Protein AF-A0A953NQ17-F1 (afdb_monomer_lite)

Structure (mmCIF, N/CA/C/O backbone):
data_AF-A0A953NQ17-F1
#
_entry.id   AF-A0A953NQ17-F1
#
loop_
_atom_site.group_PDB
_atom_site.id
_atom_site.type_symbol
_atom_site.label_atom_id
_atom_site.label_alt_id
_atom_site.label_comp_id
_atom_site.label_asym_id
_atom_site.label_entity_id
_atom_site.label_seq_id
_atom_site.pdbx_PDB_ins_code
_atom_site.Cartn_x
_atom_site.Cartn_y
_atom_site.Cartn_z
_atom_site.occupancy
_atom_site.B_iso_or_equiv
_atom_site.auth_seq_id
_atom_site.auth_comp_id
_atom_site.auth_asym_id
_atom_site.auth_atom_id
_atom_site.pdbx_PDB_model_num
ATOM 1 N N . MET A 1 1 ? -29.398 9.452 29.079 1.00 47.53 1 MET A N 1
ATOM 2 C CA . MET A 1 1 ? -28.844 8.150 29.503 1.00 47.53 1 MET A CA 1
ATOM 3 C C . MET A 1 1 ? -29.069 7.157 28.382 1.00 47.53 1 MET A C 1
ATOM 5 O O . MET A 1 1 ? -30.217 6.934 28.039 1.00 47.53 1 MET A O 1
ATOM 9 N N . ASN A 1 2 ? -27.982 6.681 27.772 1.00 37.62 2 ASN A N 1
ATOM 10 C CA . ASN A 1 2 ? -27.811 5.346 27.185 1.00 37.62 2 ASN A CA 1
ATOM 11 C C . ASN A 1 2 ? -26.379 5.284 26.641 1.00 37.62 2 ASN A C 1
ATOM 13 O O . ASN A 1 2 ? -26.134 5.369 25.443 1.00 37.62 2 ASN A O 1
ATOM 17 N N . ALA A 1 3 ? -25.422 5.198 27.567 1.00 45.03 3 ALA A N 1
ATOM 18 C CA . ALA A 1 3 ? -24.115 4.640 27.265 1.00 45.03 3 ALA A CA 1
ATOM 19 C C . ALA A 1 3 ? -24.315 3.121 27.206 1.00 45.03 3 ALA A C 1
ATOM 21 O O . ALA A 1 3 ? -24.234 2.436 28.224 1.00 45.03 3 ALA A O 1
ATOM 22 N N . ALA A 1 4 ? -24.702 2.615 26.035 1.00 51.22 4 ALA A N 1
ATOM 23 C CA . ALA A 1 4 ? -24.623 1.189 25.770 1.00 51.22 4 ALA A CA 1
ATOM 24 C C . ALA A 1 4 ? -23.132 0.837 25.740 1.00 51.22 4 ALA A C 1
ATOM 26 O O . ALA A 1 4 ? -22.380 1.396 24.944 1.00 51.22 4 ALA A O 1
ATOM 27 N N . GLY A 1 5 ? -22.704 0.002 26.686 1.00 45.88 5 GLY A N 1
ATOM 28 C CA . GLY A 1 5 ? -21.311 -0.381 26.853 1.00 45.88 5 GLY A CA 1
ATOM 29 C C . GLY A 1 5 ? -20.743 -0.978 25.571 1.00 45.88 5 GLY A C 1
ATOM 30 O O . GLY A 1 5 ? -21.220 -2.011 25.099 1.00 45.88 5 GLY A O 1
ATOM 31 N N . ASP A 1 6 ? 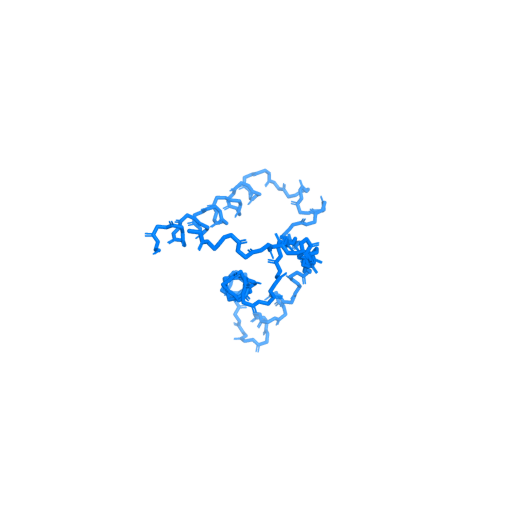-19.707 -0.331 25.040 1.00 57.44 6 ASP A N 1
ATOM 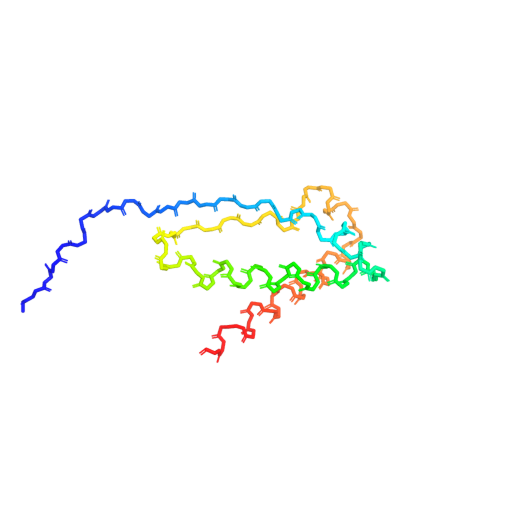32 C CA . ASP A 1 6 ? -18.771 -0.957 24.116 1.00 57.44 6 ASP A CA 1
ATOM 33 C C . ASP A 1 6 ? -18.053 -2.057 24.898 1.00 57.44 6 ASP A C 1
ATOM 35 O O . ASP A 1 6 ? -17.182 -1.809 25.735 1.00 57.44 6 ASP A O 1
ATOM 39 N N . ASN A 1 7 ? -18.531 -3.283 24.727 1.00 51.44 7 ASN A N 1
ATOM 40 C CA . ASN A 1 7 ? -18.090 -4.446 25.474 1.00 51.44 7 ASN A CA 1
ATOM 41 C C . ASN A 1 7 ? -16.748 -4.935 24.908 1.00 51.44 7 ASN A C 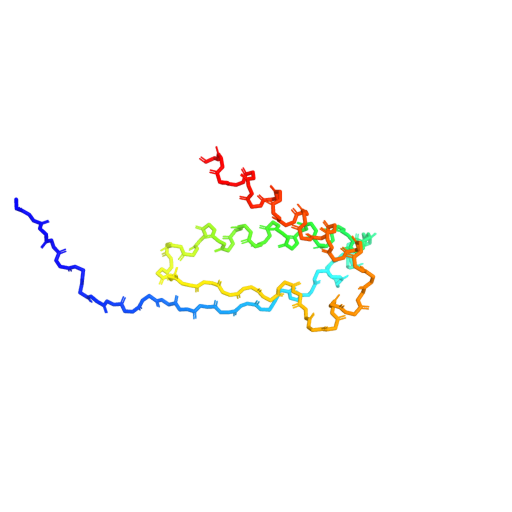1
ATOM 43 O O . ASN A 1 7 ? -16.689 -6.034 24.370 1.00 51.44 7 ASN A O 1
ATOM 47 N N . GLY A 1 8 ? -15.711 -4.085 24.959 1.00 57.22 8 GLY A N 1
ATOM 48 C CA . GLY A 1 8 ? -14.283 -4.372 24.767 1.00 57.22 8 GLY A CA 1
ATOM 49 C C . GLY A 1 8 ? -13.917 -5.453 23.748 1.00 57.22 8 GLY A C 1
ATOM 50 O O . GLY A 1 8 ? -12.981 -6.217 23.990 1.00 57.22 8 GLY A O 1
ATOM 51 N N . LYS A 1 9 ? -14.643 -5.573 22.629 1.00 64.81 9 LYS A N 1
ATOM 52 C CA . LYS A 1 9 ? -14.303 -6.549 21.594 1.00 64.81 9 LYS A CA 1
ATOM 53 C C . LYS A 1 9 ? -13.047 -6.041 20.911 1.00 64.81 9 LYS A C 1
ATOM 55 O O . LYS A 1 9 ? -13.057 -4.985 20.283 1.00 64.81 9 LYS A O 1
ATOM 60 N N . ALA A 1 10 ? -11.957 -6.787 21.065 1.00 71.06 10 ALA A N 1
ATOM 61 C CA . ALA A 1 10 ? -10.716 -6.494 20.371 1.00 71.06 10 ALA A CA 1
ATOM 62 C C . ALA A 1 10 ? -11.001 -6.421 18.864 1.00 71.06 10 ALA A C 1
ATOM 64 O O . ALA A 1 10 ? -11.439 -7.404 18.263 1.00 71.06 10 ALA A O 1
ATOM 65 N N . LYS A 1 11 ? -10.788 -5.241 18.276 1.00 86.12 11 LYS A N 1
ATOM 66 C CA . LYS A 1 11 ? -10.907 -5.050 16.831 1.00 86.12 11 LYS A CA 1
ATOM 67 C C . LYS A 1 11 ? -9.833 -5.868 16.121 1.00 86.12 11 LYS A C 1
ATOM 69 O O . LYS A 1 11 ? -8.735 -6.054 16.650 1.00 86.12 11 LYS A O 1
ATOM 74 N N . LEU A 1 12 ? -10.135 -6.342 14.918 1.00 94.19 12 LEU A N 1
ATOM 75 C CA . LEU A 1 12 ? -9.206 -7.167 14.156 1.00 94.19 12 LEU A CA 1
ATOM 76 C C . LEU A 1 12 ? -7.986 -6.351 13.712 1.00 94.19 12 LEU A C 1
ATOM 78 O O . LEU A 1 12 ? -8.100 -5.188 13.313 1.00 94.19 12 LEU A O 1
ATOM 82 N N . HIS A 1 13 ? -6.819 -6.993 13.744 1.00 93.75 13 HIS A N 1
ATOM 83 C CA . HIS A 1 13 ? -5.596 -6.490 13.125 1.00 93.75 13 HIS A CA 1
ATOM 84 C C . HIS A 1 13 ? -5.263 -7.358 11.916 1.00 93.75 13 HIS A C 1
ATOM 86 O O . HIS A 1 13 ? -5.016 -8.555 12.047 1.00 93.75 13 HIS A O 1
ATOM 92 N N . VAL A 1 14 ? -5.259 -6.749 10.732 1.00 93.44 14 VAL A N 1
ATOM 93 C CA . VAL A 1 14 ? -4.963 -7.421 9.465 1.00 93.44 14 VAL A CA 1
ATOM 94 C C . VAL A 1 14 ? -3.669 -6.872 8.873 1.00 93.44 14 VAL A C 1
ATOM 96 O O . VAL A 1 14 ? -3.476 -5.661 8.789 1.00 93.44 14 VAL A O 1
ATOM 99 N N . ALA A 1 15 ? -2.782 -7.761 8.427 1.00 93.00 15 ALA A N 1
ATOM 100 C CA . ALA A 1 15 ? -1.583 -7.404 7.676 1.00 93.00 15 ALA A CA 1
ATOM 101 C C . ALA A 1 15 ? -1.680 -7.926 6.235 1.00 93.00 15 ALA A C 1
ATOM 103 O O . ALA A 1 15 ? -2.041 -9.081 6.014 1.00 93.00 15 ALA A O 1
ATOM 104 N N . ILE A 1 16 ? -1.349 -7.085 5.253 1.00 88.44 16 ILE A N 1
ATOM 105 C CA . ILE A 1 16 ? -1.465 -7.389 3.823 1.00 88.44 16 ILE A CA 1
ATOM 106 C C . ILE A 1 16 ? -0.119 -7.193 3.135 1.00 88.44 16 ILE A C 1
ATOM 108 O O . ILE A 1 16 ? 0.475 -6.113 3.174 1.00 88.44 16 ILE A O 1
ATOM 112 N N . ILE A 1 17 ? 0.318 -8.228 2.419 1.00 89.12 17 ILE A N 1
ATOM 113 C CA . ILE A 1 17 ? 1.413 -8.145 1.454 1.00 89.12 17 ILE A CA 1
ATOM 114 C C . ILE A 1 17 ? 0.824 -7.835 0.079 1.00 89.12 17 ILE A C 1
ATOM 116 O O . ILE A 1 17 ? 0.142 -8.662 -0.521 1.00 89.12 17 ILE A O 1
ATOM 120 N N . MET A 1 18 ? 1.092 -6.631 -0.425 1.00 86.56 18 MET A N 1
ATOM 121 C CA . MET A 1 18 ? 0.511 -6.113 -1.669 1.00 86.56 18 MET A CA 1
ATOM 122 C C . MET A 1 18 ? 1.318 -6.557 -2.902 1.00 86.56 18 MET A C 1
ATOM 124 O O . MET A 1 18 ? 1.858 -5.732 -3.646 1.00 86.56 18 MET A O 1
ATOM 128 N N . ASP A 1 19 ? 1.458 -7.870 -3.094 1.00 88.56 19 ASP A N 1
ATOM 129 C CA . ASP A 1 19 ? 2.195 -8.442 -4.226 1.00 88.56 19 ASP A CA 1
ATOM 130 C C . ASP A 1 19 ? 1.344 -8.495 -5.511 1.00 88.56 19 ASP A C 1
ATOM 132 O O . ASP A 1 19 ? 0.121 -8.413 -5.498 1.00 88.56 19 ASP A O 1
ATOM 136 N N . GLY A 1 20 ? 2.004 -8.647 -6.659 1.00 91.81 20 GLY A N 1
ATOM 137 C CA . GLY A 1 20 ? 1.353 -8.947 -7.935 1.00 91.81 20 GLY A CA 1
ATOM 138 C C . GLY A 1 20 ? 1.219 -7.764 -8.888 1.00 91.81 20 GLY A C 1
ATOM 139 O O . GLY A 1 20 ? 1.044 -7.997 -10.081 1.00 91.81 20 GLY A O 1
ATOM 140 N N . ASN A 1 21 ? 1.433 -6.525 -8.434 1.00 88.75 21 ASN A N 1
ATOM 141 C CA . ASN A 1 21 ? 1.317 -5.309 -9.261 1.00 88.75 21 ASN A CA 1
ATOM 142 C C . ASN A 1 21 ? 2.089 -5.405 -10.594 1.00 88.75 21 ASN A C 1
ATOM 144 O O . ASN A 1 21 ? 1.573 -5.085 -11.663 1.00 88.75 21 ASN A O 1
ATOM 148 N N . GLY A 1 22 ? 3.327 -5.911 -10.559 1.00 87.12 22 GLY A N 1
ATOM 149 C CA . GLY A 1 22 ? 4.140 -6.085 -11.768 1.00 87.12 22 GLY A CA 1
ATOM 150 C C . GLY A 1 22 ? 3.657 -7.208 -12.696 1.00 87.12 22 GLY A C 1
ATOM 151 O O . GLY A 1 22 ? 3.766 -7.067 -13.914 1.00 87.12 22 GLY A O 1
ATOM 152 N N . ARG A 1 23 ? 3.126 -8.310 -12.140 1.00 96.00 23 ARG A N 1
ATOM 153 C CA . ARG A 1 23 ? 2.556 -9.422 -12.926 1.00 96.00 23 ARG A CA 1
ATOM 154 C C . ARG A 1 23 ? 1.251 -8.993 -13.591 1.00 96.00 23 ARG A C 1
ATOM 156 O O . ARG A 1 23 ? 1.079 -9.257 -14.774 1.00 96.00 23 ARG A O 1
ATOM 163 N N . TRP A 1 24 ? 0.411 -8.258 -12.862 1.00 96.62 24 TRP A N 1
ATOM 164 C CA . TRP A 1 24 ? -0.815 -7.660 -13.382 1.00 96.62 24 TRP A CA 1
ATOM 165 C C . TRP A 1 24 ? -0.526 -6.708 -14.548 1.00 96.62 24 TRP A C 1
ATOM 167 O O . TRP A 1 24 ? -1.124 -6.843 -15.608 1.00 96.62 24 TRP A O 1
ATOM 177 N N . ALA A 1 25 ? 0.452 -5.804 -14.423 1.00 93.38 25 ALA A N 1
ATOM 178 C CA . ALA A 1 25 ? 0.802 -4.911 -15.532 1.00 93.38 25 ALA A CA 1
ATOM 179 C C . ALA A 1 25 ? 1.254 -5.695 -16.777 1.00 93.38 25 ALA A C 1
ATOM 181 O O . ALA A 1 25 ? 0.815 -5.407 -17.888 1.00 93.38 25 ALA A O 1
ATOM 182 N N . ARG A 1 26 ? 2.079 -6.736 -16.583 1.00 95.31 26 ARG A N 1
ATOM 183 C CA . ARG A 1 26 ? 2.572 -7.591 -17.671 1.00 95.31 26 ARG A CA 1
ATOM 184 C C . ARG A 1 26 ? 1.443 -8.336 -18.383 1.00 95.31 26 ARG A C 1
ATOM 186 O O . ARG A 1 26 ? 1.462 -8.387 -19.607 1.00 95.31 26 ARG A O 1
ATOM 193 N N . SER A 1 27 ? 0.473 -8.887 -17.651 1.00 97.69 27 SER A N 1
ATOM 194 C CA . SER A 1 27 ? -0.655 -9.609 -18.260 1.00 97.69 27 SER A CA 1
ATOM 195 C C . SER A 1 27 ? -1.571 -8.705 -19.089 1.00 97.69 27 SER A C 1
ATOM 197 O O . SER A 1 27 ? -2.316 -9.209 -19.918 1.00 97.69 27 SER A O 1
ATOM 199 N N . HIS A 1 28 ? -1.493 -7.386 -18.891 1.00 97.38 28 HIS A N 1
ATOM 200 C CA . HIS A 1 28 ? -2.241 -6.381 -19.649 1.00 97.38 28 HIS A CA 1
ATOM 201 C C . HIS A 1 28 ? -1.383 -5.658 -20.703 1.00 97.38 28 HIS A C 1
ATOM 203 O O . HIS A 1 28 ? -1.850 -4.705 -21.317 1.00 97.38 28 HIS A O 1
ATOM 209 N N . GLY A 1 29 ? -0.122 -6.063 -20.908 1.00 97.44 29 GLY A N 1
ATOM 210 C CA . GLY A 1 29 ? 0.786 -5.394 -21.848 1.00 97.44 29 GLY A CA 1
ATOM 211 C C . GLY A 1 29 ? 1.181 -3.968 -21.436 1.00 97.44 29 GLY A C 1
ATOM 212 O O . GLY A 1 29 ? 1.572 -3.168 -22.282 1.00 97.44 29 GLY A O 1
ATOM 213 N N . LEU A 1 30 ? 1.075 -3.630 -20.146 1.00 95.38 30 LEU A N 1
ATOM 214 C CA . LEU A 1 30 ? 1.297 -2.282 -19.620 1.00 95.38 30 LEU A CA 1
ATOM 215 C C . LEU A 1 30 ? 2.662 -2.134 -18.916 1.00 95.38 30 LEU A C 1
ATOM 217 O O . LEU A 1 30 ? 3.207 -3.105 -18.378 1.00 95.38 30 LEU A O 1
ATOM 221 N N . PRO A 1 31 ? 3.208 -0.902 -18.822 1.00 86.19 31 PRO A N 1
ATOM 222 C CA . PRO A 1 31 ? 4.381 -0.619 -17.997 1.00 86.19 31 PRO A CA 1
ATOM 223 C C . PRO A 1 31 ? 4.136 -0.938 -16.516 1.00 86.19 31 PRO A C 1
ATOM 225 O O . PRO A 1 31 ? 3.040 -0.728 -15.997 1.00 86.19 31 PRO A O 1
ATOM 228 N N . ARG A 1 32 ? 5.182 -1.340 -15.779 1.00 79.00 32 ARG A N 1
ATOM 229 C CA . ARG A 1 32 ? 5.083 -1.685 -14.340 1.00 79.00 32 ARG A CA 1
ATOM 230 C C . ARG A 1 32 ? 4.434 -0.594 -13.481 1.00 79.00 32 ARG A C 1
ATOM 232 O O . ARG A 1 32 ? 3.727 -0.910 -12.530 1.00 79.00 32 ARG A O 1
ATOM 239 N N . VAL A 1 33 ? 4.655 0.678 -13.823 1.00 79.56 33 VAL A N 1
ATOM 240 C CA . VAL A 1 33 ? 4.061 1.834 -13.128 1.00 79.56 33 VAL A CA 1
ATOM 241 C C . VAL A 1 33 ? 2.529 1.792 -13.163 1.00 79.56 33 VAL A C 1
ATOM 243 O O . VAL A 1 33 ? 1.901 2.155 -12.173 1.00 79.56 33 VAL A O 1
ATOM 246 N N . ALA A 1 34 ? 1.919 1.299 -14.246 1.00 81.88 34 ALA A N 1
ATOM 247 C CA . ALA A 1 34 ? 0.467 1.140 -14.331 1.00 81.88 34 ALA A CA 1
ATOM 248 C C . ALA A 1 34 ? -0.054 0.142 -13.286 1.00 81.88 34 ALA A C 1
ATOM 250 O O . ALA A 1 34 ? -1.028 0.427 -12.599 1.00 81.88 34 ALA A O 1
ATOM 251 N N . GLY A 1 35 ? 0.652 -0.973 -13.080 1.00 85.88 35 GLY A N 1
ATOM 252 C CA . GLY A 1 35 ? 0.301 -1.936 -12.035 1.00 85.88 35 GLY A CA 1
ATOM 253 C C . GLY A 1 35 ? 0.422 -1.371 -10.623 1.00 85.88 35 GLY A C 1
ATOM 254 O O . GLY A 1 35 ? -0.396 -1.686 -9.769 1.00 85.88 35 GLY A O 1
ATOM 255 N N . HIS A 1 36 ? 1.392 -0.488 -10.366 1.00 80.25 36 HIS A N 1
ATOM 256 C CA . HIS A 1 36 ? 1.473 0.213 -9.080 1.00 80.25 36 HIS A CA 1
ATOM 257 C C . HIS A 1 36 ? 0.295 1.176 -8.858 1.00 80.25 36 HIS A C 1
ATOM 259 O O . HIS A 1 36 ? -0.196 1.274 -7.736 1.00 80.25 36 HIS A O 1
ATOM 265 N N . ARG A 1 37 ? -0.190 1.850 -9.912 1.00 78.94 37 ARG A N 1
ATOM 266 C CA . ARG A 1 37 ? -1.391 2.703 -9.834 1.00 78.94 37 ARG A CA 1
ATOM 267 C C . ARG A 1 37 ? -2.645 1.887 -9.520 1.00 78.94 37 ARG A C 1
ATOM 269 O O . ARG A 1 37 ? -3.423 2.291 -8.664 1.00 78.94 37 ARG A O 1
ATOM 276 N N . GLU A 1 38 ? -2.818 0.729 -10.154 1.00 88.06 38 GLU A N 1
ATOM 277 C CA . GLU A 1 38 ? -3.940 -0.166 -9.836 1.00 88.06 38 GLU A CA 1
ATOM 278 C C . GLU A 1 38 ? -3.831 -0.773 -8.434 1.00 88.06 38 GLU A C 1
ATOM 280 O O . GLU A 1 38 ? -4.833 -0.869 -7.726 1.00 88.06 38 GLU A O 1
ATOM 285 N N . GLY A 1 39 ? -2.614 -1.093 -7.986 1.00 85.00 39 GLY A N 1
ATOM 286 C CA . GLY A 1 39 ? -2.356 -1.485 -6.602 1.00 85.00 39 GLY A CA 1
ATOM 287 C C . GLY A 1 39 ? -2.815 -0.424 -5.596 1.00 85.00 39 GLY A C 1
ATOM 288 O O . GLY A 1 39 ? -3.466 -0.761 -4.612 1.00 85.00 39 GLY A O 1
ATOM 289 N N . ALA A 1 40 ? -2.565 0.862 -5.864 1.00 80.12 40 ALA A N 1
ATOM 290 C CA . ALA A 1 40 ? -3.028 1.957 -5.003 1.00 80.12 40 ALA A CA 1
ATOM 291 C C . ALA A 1 40 ? -4.565 2.047 -4.933 1.00 80.12 40 ALA A C 1
ATOM 293 O O . ALA A 1 40 ? -5.128 2.204 -3.848 1.00 80.12 40 ALA A O 1
ATOM 294 N N . LYS A 1 41 ? -5.258 1.859 -6.064 1.00 81.81 41 LYS A N 1
ATOM 295 C CA . LYS A 1 41 ? -6.729 1.789 -6.089 1.00 81.81 41 LYS A CA 1
ATOM 296 C C . LYS A 1 41 ? -7.262 0.600 -5.288 1.00 81.81 41 LYS A C 1
ATOM 298 O O . LYS A 1 41 ? -8.273 0.724 -4.605 1.00 81.81 41 LYS A O 1
ATOM 303 N N . ALA A 1 42 ? -6.597 -0.555 -5.364 1.00 86.94 42 ALA A N 1
ATOM 304 C CA . ALA A 1 42 ? -6.969 -1.727 -4.574 1.00 86.94 42 ALA A CA 1
ATOM 305 C C . ALA A 1 42 ? -6.811 -1.472 -3.069 1.00 86.94 42 ALA A C 1
ATOM 307 O O . ALA A 1 42 ? -7.689 -1.844 -2.298 1.00 86.94 42 ALA A O 1
ATOM 308 N N . VAL A 1 43 ? -5.744 -0.779 -2.666 1.00 82.56 43 VAL A N 1
ATOM 309 C CA . VAL A 1 43 ? -5.529 -0.363 -1.274 1.00 82.56 43 VAL A CA 1
ATOM 310 C C . VAL A 1 43 ? -6.640 0.549 -0.773 1.00 82.56 43 VAL A C 1
ATOM 312 O O . VAL A 1 43 ? -7.142 0.307 0.318 1.00 82.56 43 VAL A O 1
ATOM 315 N N . ARG A 1 44 ? -7.058 1.548 -1.562 1.00 78.75 44 ARG A N 1
ATOM 316 C CA . ARG A 1 44 ? -8.176 2.435 -1.186 1.00 78.75 44 ARG A CA 1
ATOM 317 C C . ARG A 1 44 ? -9.442 1.641 -0.886 1.00 78.75 44 ARG A C 1
ATOM 319 O O . ARG A 1 44 ? -9.950 1.758 0.218 1.00 78.75 44 ARG A O 1
ATOM 326 N N . ARG A 1 45 ? -9.843 0.723 -1.774 1.00 87.00 45 ARG A N 1
ATOM 327 C CA . ARG A 1 45 ? -11.010 -0.147 -1.530 1.00 87.00 45 ARG A CA 1
ATOM 328 C C . ARG A 1 45 ? -10.894 -0.972 -0.244 1.00 87.00 45 ARG A C 1
ATOM 330 O O . ARG A 1 45 ? -11.893 -1.205 0.422 1.00 87.00 45 ARG A O 1
ATOM 337 N N . VAL A 1 46 ? -9.691 -1.439 0.100 1.00 86.44 46 VAL A N 1
ATOM 338 C CA . VAL A 1 46 ? -9.461 -2.187 1.349 1.00 86.44 46 VAL A CA 1
ATOM 339 C C . VAL A 1 46 ? -9.573 -1.279 2.573 1.00 86.44 46 VAL A C 1
ATOM 341 O O . VAL A 1 46 ? -10.160 -1.688 3.568 1.00 86.44 46 VAL A O 1
ATOM 344 N N . ILE A 1 47 ? -9.013 -0.069 2.514 1.00 79.31 47 ILE A N 1
ATOM 345 C CA . ILE A 1 47 ? -9.089 0.913 3.604 1.00 79.31 47 ILE A CA 1
ATOM 346 C C . ILE A 1 47 ? -10.542 1.341 3.832 1.00 79.31 47 ILE A C 1
ATOM 348 O O . ILE A 1 47 ? -10.985 1.351 4.974 1.00 79.31 47 ILE A O 1
ATOM 352 N N . GLU A 1 48 ? -11.280 1.629 2.758 1.00 81.50 48 GLU A N 1
ATOM 353 C CA . GLU A 1 48 ? -12.697 2.014 2.804 1.00 81.50 48 GLU A CA 1
ATOM 354 C C . GLU A 1 48 ? -13.576 0.902 3.395 1.00 81.50 48 GLU A C 1
ATOM 356 O O . GLU A 1 48 ? -14.478 1.190 4.171 1.00 81.50 48 GLU A O 1
ATOM 361 N N . ALA A 1 49 ? -13.287 -0.368 3.089 1.00 86.38 49 ALA A N 1
ATOM 362 C CA . ALA A 1 49 ? -14.050 -1.510 3.602 1.00 86.38 49 ALA A CA 1
ATOM 363 C C . ALA A 1 49 ? -13.657 -1.948 5.027 1.00 86.38 49 ALA A C 1
ATOM 365 O O . ALA A 1 49 ? -14.389 -2.703 5.662 1.00 86.38 49 ALA A O 1
ATOM 366 N N . ALA A 1 50 ? -12.491 -1.540 5.535 1.00 83.69 50 ALA A N 1
ATOM 367 C CA . ALA A 1 50 ? -11.964 -2.024 6.813 1.00 83.69 50 ALA A CA 1
ATOM 368 C C . ALA A 1 50 ? -12.871 -1.732 8.035 1.00 83.69 50 ALA A C 1
ATOM 370 O O . ALA A 1 50 ? -13.035 -2.642 8.856 1.00 83.69 50 ALA A O 1
ATOM 371 N N . PRO A 1 51 ? -13.488 -0.538 8.179 1.00 78.38 51 PRO A N 1
ATOM 372 C CA . PRO A 1 51 ? -14.371 -0.234 9.308 1.00 78.38 51 PRO A CA 1
ATOM 373 C C . PRO A 1 51 ? -15.608 -1.135 9.366 1.00 78.38 51 PRO A C 1
ATOM 375 O O . PRO A 1 51 ? -15.945 -1.622 10.442 1.00 78.38 51 PRO A O 1
ATOM 378 N N . ASP A 1 52 ? -16.222 -1.412 8.212 1.00 89.94 52 ASP A N 1
ATOM 379 C CA . ASP A 1 52 ? -17.418 -2.261 8.088 1.00 89.94 52 ASP A CA 1
ATOM 380 C C . ASP A 1 52 ? -17.139 -3.735 8.435 1.00 89.94 52 ASP A C 1
ATOM 382 O O . ASP A 1 52 ? -18.060 -4.525 8.637 1.00 89.94 52 ASP A O 1
ATOM 386 N N . LEU A 1 53 ? -15.858 -4.112 8.506 1.00 91.31 53 LEU A N 1
ATOM 387 C CA . LEU A 1 53 ? -15.374 -5.460 8.807 1.00 91.31 53 LEU A CA 1
ATOM 388 C C . LEU A 1 53 ? -14.775 -5.584 10.221 1.00 91.31 53 LEU A C 1
ATOM 390 O O . LEU A 1 53 ? -14.074 -6.558 10.498 1.00 91.31 53 LEU A O 1
ATOM 394 N N . ASP A 1 54 ? -15.000 -4.604 11.104 1.00 90.62 54 ASP A N 1
ATOM 395 C CA . ASP A 1 54 ? -14.427 -4.543 12.460 1.00 90.62 54 ASP A CA 1
ATOM 396 C C . ASP A 1 54 ? -12.880 -4.594 12.492 1.00 90.62 54 ASP A C 1
ATOM 398 O O . ASP A 1 54 ? -12.261 -4.988 13.490 1.00 90.62 54 ASP A O 1
ATOM 402 N N . ILE A 1 55 ? -12.217 -4.168 11.409 1.00 87.31 55 ILE A N 1
ATOM 403 C CA . ILE A 1 55 ? -10.754 -4.077 11.336 1.00 87.31 55 ILE A CA 1
ATOM 404 C C . ILE A 1 55 ? -10.314 -2.746 11.948 1.00 87.31 55 ILE A C 1
ATOM 406 O O . ILE A 1 55 ? -10.468 -1.676 11.364 1.00 87.31 55 ILE A O 1
ATOM 410 N N . GLY A 1 56 ? -9.732 -2.810 13.145 1.00 82.31 56 GLY A N 1
ATOM 411 C CA . GLY A 1 56 ? -9.235 -1.639 13.873 1.00 82.31 56 GLY A CA 1
ATOM 412 C C . GLY A 1 56 ? -7.787 -1.289 13.553 1.00 82.31 56 GLY A C 1
ATOM 413 O O . GLY A 1 56 ? -7.323 -0.203 13.893 1.00 82.31 56 GLY A O 1
ATOM 414 N N . THR A 1 57 ? -7.040 -2.198 12.928 1.00 85.75 57 THR A N 1
ATOM 415 C CA . THR A 1 57 ? -5.659 -1.946 12.503 1.00 85.75 57 THR A CA 1
ATOM 416 C C . THR A 1 57 ? -5.373 -2.658 11.189 1.00 85.75 57 THR A C 1
ATOM 418 O O . THR A 1 57 ? -5.605 -3.859 11.057 1.00 85.75 57 THR A O 1
ATOM 421 N N . LEU A 1 58 ? -4.818 -1.922 10.226 1.00 82.50 58 LEU A N 1
ATOM 422 C CA . LEU A 1 58 ? -4.390 -2.445 8.934 1.00 82.50 58 LEU A CA 1
ATOM 423 C C . LEU A 1 58 ? -2.896 -2.165 8.730 1.00 82.50 58 LEU A C 1
ATOM 425 O O . LEU A 1 58 ? -2.458 -1.018 8.769 1.00 82.50 58 LEU A O 1
ATOM 429 N N . THR A 1 59 ? -2.102 -3.206 8.493 1.00 87.06 59 THR A N 1
ATOM 430 C CA . THR A 1 59 ? -0.674 -3.094 8.165 1.00 87.06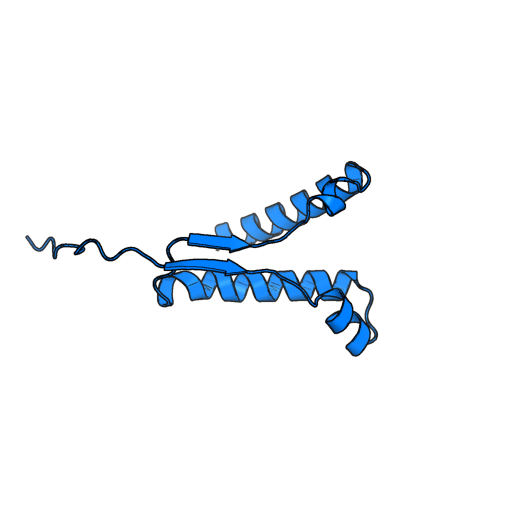 59 THR A CA 1
ATOM 431 C C . THR A 1 59 ? -0.459 -3.444 6.702 1.00 87.06 59 THR A C 1
ATOM 433 O O . THR A 1 59 ? -0.708 -4.569 6.286 1.00 87.06 59 THR A O 1
ATOM 436 N N . LEU A 1 60 ? 0.032 -2.496 5.907 1.00 81.75 60 LEU A N 1
ATOM 437 C CA . LEU A 1 60 ? 0.282 -2.697 4.481 1.00 81.75 60 LEU A CA 1
ATOM 438 C C . LEU A 1 60 ? 1.781 -2.794 4.210 1.00 81.75 60 LEU A C 1
ATOM 440 O O . LEU A 1 60 ? 2.537 -1.864 4.495 1.00 81.75 60 LEU A O 1
ATOM 444 N N . TYR A 1 61 ? 2.222 -3.896 3.607 1.00 82.56 61 TYR A N 1
ATOM 445 C CA . TYR A 1 61 ? 3.615 -4.074 3.210 1.00 82.56 61 TYR A CA 1
ATOM 446 C C . TYR A 1 61 ? 3.892 -3.354 1.885 1.00 82.56 61 TYR A C 1
ATOM 448 O O . TYR A 1 61 ? 3.880 -3.949 0.808 1.00 82.56 61 TYR A O 1
ATOM 456 N N . ALA A 1 62 ? 4.074 -2.034 1.966 1.00 68.62 62 ALA A N 1
ATOM 457 C CA . ALA A 1 62 ? 4.294 -1.175 0.801 1.00 68.62 62 ALA A CA 1
ATOM 458 C C . ALA A 1 62 ? 5.726 -1.253 0.257 1.00 68.62 62 ALA A C 1
ATOM 460 O O . ALA A 1 62 ? 5.935 -1.156 -0.952 1.00 68.62 62 ALA A O 1
ATOM 461 N N . PHE A 1 63 ? 6.706 -1.448 1.142 1.00 64.44 63 PHE A N 1
ATOM 462 C CA . PHE A 1 63 ? 8.123 -1.486 0.800 1.00 64.44 63 PHE A CA 1
ATOM 463 C C . PHE A 1 63 ? 8.875 -2.476 1.686 1.00 64.44 63 PHE A C 1
ATOM 465 O O . PHE A 1 63 ? 8.730 -2.465 2.907 1.00 64.44 63 PHE A O 1
ATOM 472 N N . SER A 1 64 ? 9.706 -3.309 1.060 1.00 61.69 64 SER A N 1
ATOM 473 C CA . SER A 1 64 ? 10.619 -4.208 1.767 1.00 61.69 64 SER A CA 1
ATOM 474 C C . SER A 1 64 ? 11.902 -3.496 2.201 1.00 61.69 64 SER A C 1
ATOM 476 O O . SER A 1 64 ? 12.240 -2.437 1.671 1.00 61.69 64 SER A O 1
ATOM 478 N N . SER A 1 65 ? 12.671 -4.111 3.102 1.00 55.00 65 SER A N 1
ATOM 479 C CA . SER A 1 65 ? 14.032 -3.687 3.468 1.00 55.00 65 SER A CA 1
ATOM 480 C C . SER A 1 65 ? 14.951 -3.519 2.245 1.00 55.00 65 SER A C 1
ATOM 482 O O . SER A 1 65 ? 15.800 -2.633 2.222 1.00 55.00 65 SER A O 1
ATOM 484 N N . ASP A 1 66 ? 14.735 -4.299 1.182 1.00 52.72 66 ASP A N 1
ATOM 485 C CA . ASP A 1 66 ? 15.490 -4.198 -0.071 1.00 52.72 66 ASP A CA 1
ATOM 486 C C . ASP A 1 66 ? 15.062 -3.014 -0.947 1.00 52.72 66 ASP A C 1
ATOM 488 O O . ASP A 1 66 ? 15.858 -2.498 -1.730 1.00 52.72 66 ASP A O 1
ATOM 492 N N . ASN A 1 67 ? 13.838 -2.503 -0.792 1.00 57.50 67 ASN A N 1
ATOM 493 C CA . ASN A 1 67 ? 13.434 -1.267 -1.459 1.00 57.50 67 ASN A CA 1
ATOM 494 C C . ASN A 1 67 ? 14.149 -0.030 -0.894 1.00 57.50 67 ASN A C 1
ATOM 496 O O . ASN A 1 67 ? 14.324 0.938 -1.630 1.00 57.50 67 ASN A O 1
ATOM 500 N N . TRP A 1 68 ? 14.618 -0.075 0.357 1.00 52.50 68 TRP A N 1
ATOM 501 C CA . TRP A 1 68 ? 15.445 0.979 0.959 1.00 52.50 68 TRP A CA 1
ATOM 502 C C . TRP A 1 68 ? 16.884 0.999 0.431 1.00 52.50 68 TRP A C 1
ATOM 504 O O . TRP A 1 68 ? 17.603 1.966 0.663 1.00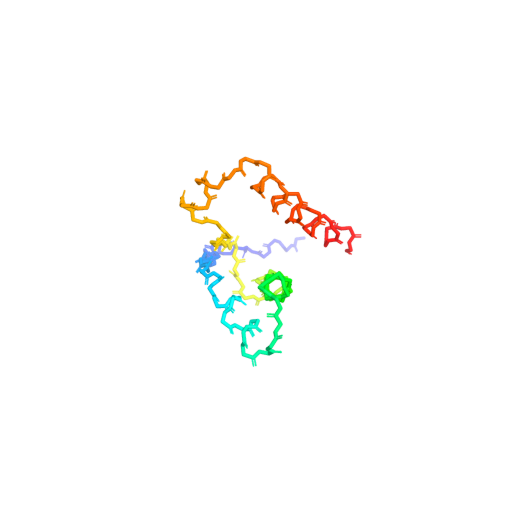 52.50 68 TRP A O 1
ATOM 514 N N . ARG A 1 69 ? 17.301 -0.035 -0.314 1.00 56.81 69 ARG A N 1
ATOM 515 C CA . ARG A 1 69 ? 18.587 -0.056 -1.032 1.00 56.81 69 ARG A CA 1
ATOM 516 C C . ARG A 1 69 ? 18.540 0.703 -2.362 1.00 56.81 69 ARG A C 1
ATOM 518 O O . ARG A 1 69 ? 19.578 0.870 -2.997 1.00 56.81 69 ARG A O 1
ATOM 525 N N . ARG A 1 70 ? 17.358 1.153 -2.804 1.00 66.06 70 ARG A N 1
ATOM 526 C CA . ARG A 1 70 ? 17.221 1.998 -3.999 1.00 66.06 70 ARG A CA 1
ATOM 527 C C . ARG A 1 70 ? 17.739 3.414 -3.731 1.00 66.06 70 ARG A C 1
ATOM 529 O O . ARG A 1 70 ? 17.750 3.847 -2.578 1.00 66.06 70 ARG A O 1
ATOM 536 N N . PRO A 1 71 ? 18.139 4.165 -4.773 1.00 67.25 71 PRO A N 1
ATOM 537 C CA . PRO A 1 71 ? 18.573 5.546 -4.615 1.00 67.25 71 PRO A CA 1
ATOM 538 C C . PRO A 1 71 ? 17.530 6.370 -3.853 1.00 67.25 71 PRO A C 1
ATOM 540 O O . PRO A 1 71 ? 16.347 6.372 -4.193 1.00 67.25 71 PRO A O 1
ATOM 543 N N . ARG A 1 72 ? 17.989 7.105 -2.836 1.00 57.19 72 ARG A N 1
ATOM 544 C CA . ARG A 1 72 ? 17.171 7.937 -1.937 1.00 57.19 72 ARG A CA 1
ATOM 545 C C . ARG A 1 72 ? 16.113 8.807 -2.655 1.00 57.19 72 ARG A C 1
ATOM 547 O O . ARG A 1 72 ? 14.980 8.838 -2.174 1.00 57.19 72 ARG A O 1
ATOM 554 N N . PRO A 1 73 ? 16.398 9.423 -3.826 1.00 60.66 73 PRO A N 1
ATOM 555 C CA . PRO A 1 73 ? 15.394 10.190 -4.572 1.00 60.66 73 PRO A CA 1
ATOM 556 C C . PRO A 1 73 ? 14.195 9.358 -5.053 1.00 60.66 73 PRO A C 1
ATOM 558 O O . PRO A 1 73 ? 13.074 9.861 -5.105 1.00 60.66 73 PRO A O 1
ATOM 561 N N . GLU A 1 74 ? 14.405 8.083 -5.388 1.00 52.75 74 GLU A N 1
ATOM 562 C CA . GLU A 1 74 ? 13.346 7.178 -5.850 1.00 52.75 74 GLU A CA 1
ATOM 563 C C . GLU A 1 74 ? 12.408 6.796 -4.698 1.00 52.75 74 GLU A C 1
ATOM 565 O O . GLU A 1 74 ? 11.186 6.812 -4.848 1.00 52.75 74 GLU A O 1
ATOM 570 N N . VAL A 1 75 ? 12.976 6.525 -3.519 1.00 59.62 75 VAL A N 1
ATOM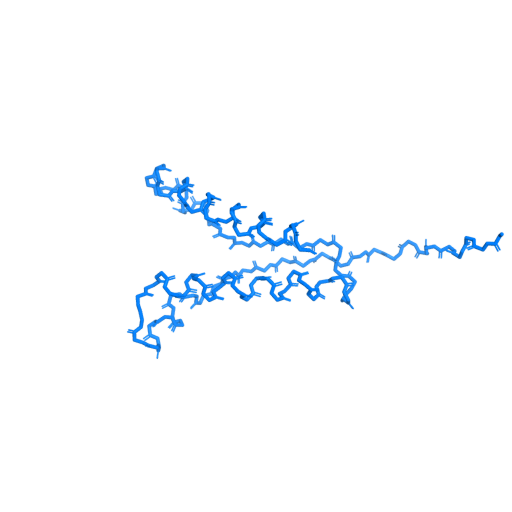 571 C CA . VAL A 1 75 ? 12.212 6.216 -2.302 1.00 59.62 75 VAL A CA 1
ATOM 572 C C . VAL A 1 75 ? 11.373 7.422 -1.869 1.00 59.62 75 VAL A C 1
ATOM 574 O O . VAL A 1 75 ? 10.183 7.281 -1.584 1.00 59.62 75 VAL A O 1
ATOM 577 N N . GLU A 1 76 ? 11.948 8.627 -1.892 1.00 60.31 76 GLU A N 1
ATOM 578 C CA . GLU A 1 76 ? 11.220 9.859 -1.571 1.00 60.31 76 GLU A CA 1
ATOM 579 C C . GLU A 1 76 ? 10.092 10.159 -2.563 1.00 60.31 76 GLU A C 1
ATOM 581 O O . GLU A 1 76 ? 9.008 10.576 -2.152 1.00 60.31 76 GLU A O 1
ATOM 586 N N . ALA A 1 77 ? 10.308 9.934 -3.861 1.00 64.50 77 ALA A N 1
ATOM 587 C CA . ALA A 1 77 ? 9.277 10.136 -4.873 1.00 64.50 77 ALA A CA 1
ATOM 588 C C . ALA A 1 77 ? 8.074 9.204 -4.656 1.00 64.50 77 ALA A C 1
ATOM 590 O O . ALA A 1 77 ? 6.926 9.643 -4.766 1.00 64.50 77 ALA A O 1
ATOM 591 N N . LEU A 1 78 ? 8.332 7.944 -4.295 1.00 63.25 78 LEU A N 1
ATOM 592 C CA . LEU A 1 78 ? 7.300 6.954 -3.997 1.00 63.25 78 LEU A CA 1
ATOM 593 C C . LEU A 1 78 ? 6.525 7.298 -2.719 1.00 63.25 78 LEU A C 1
ATOM 595 O O . LEU A 1 78 ? 5.295 7.263 -2.732 1.00 63.25 78 LEU A O 1
ATOM 599 N N . MET A 1 79 ? 7.213 7.725 -1.655 1.00 65.06 79 MET A N 1
ATOM 600 C CA . MET A 1 79 ? 6.565 8.175 -0.416 1.00 65.06 79 MET A CA 1
ATOM 601 C C . MET A 1 79 ? 5.747 9.452 -0.621 1.00 65.06 79 MET A C 1
ATOM 603 O O . MET A 1 79 ? 4.631 9.550 -0.123 1.00 65.06 79 MET A O 1
ATOM 607 N N . ARG A 1 80 ? 6.234 10.413 -1.417 1.00 67.19 80 ARG A N 1
ATOM 608 C CA . ARG A 1 80 ? 5.451 11.606 -1.788 1.00 67.19 80 ARG A CA 1
ATOM 609 C C . ARG A 1 80 ? 4.223 11.252 -2.622 1.00 67.19 80 ARG A C 1
ATOM 611 O O . ARG A 1 80 ? 3.198 11.910 -2.490 1.00 67.19 80 ARG A O 1
ATOM 618 N N . LEU A 1 81 ? 4.307 10.247 -3.496 1.00 63.81 81 LEU A N 1
ATOM 619 C CA . LEU A 1 81 ? 3.152 9.767 -4.259 1.00 63.81 81 LEU A CA 1
ATOM 620 C C . LEU A 1 81 ? 2.112 9.123 -3.332 1.00 63.81 81 LEU A C 1
ATOM 622 O O . LEU A 1 81 ? 0.931 9.430 -3.447 1.00 63.81 81 LEU A O 1
ATOM 626 N N . PHE A 1 82 ? 2.570 8.307 -2.383 1.00 66.00 82 PHE A N 1
ATOM 627 C CA . PHE A 1 82 ? 1.726 7.659 -1.383 1.00 66.00 82 PHE A CA 1
ATOM 628 C C . PHE A 1 82 ? 1.049 8.674 -0.452 1.00 66.00 82 PHE A C 1
ATOM 630 O O . PHE A 1 82 ? -0.161 8.633 -0.274 1.00 66.00 82 PHE A O 1
ATOM 637 N N . LEU A 1 83 ? 1.797 9.652 0.066 1.00 63.03 83 LEU A N 1
ATOM 638 C CA . LEU A 1 83 ? 1.262 10.713 0.924 1.00 63.03 83 LEU A CA 1
ATOM 639 C C . LEU A 1 83 ? 0.294 11.645 0.190 1.00 63.03 83 LEU A C 1
ATOM 641 O O . LEU A 1 83 ? -0.678 12.089 0.788 1.00 63.03 83 LEU A O 1
ATOM 645 N N . ARG A 1 84 ? 0.538 11.950 -1.092 1.00 67.38 84 ARG A N 1
ATOM 646 C CA . ARG A 1 84 ? -0.414 12.731 -1.901 1.00 67.38 84 ARG A CA 1
ATOM 647 C C . ARG A 1 84 ? -1.722 11.984 -2.100 1.00 67.38 84 ARG A C 1
ATOM 649 O O . ARG A 1 84 ? -2.766 12.599 -1.960 1.00 67.38 84 ARG A O 1
ATOM 656 N N . TYR A 1 85 ? -1.642 10.686 -2.385 1.00 60.16 85 TYR A N 1
ATOM 657 C CA . TYR A 1 85 ? -2.822 9.840 -2.498 1.00 60.16 85 TYR A CA 1
ATOM 658 C C . TYR A 1 85 ? -3.599 9.802 -1.180 1.00 60.16 85 TYR A C 1
ATOM 660 O O . TYR A 1 85 ? -4.776 10.105 -1.164 1.00 60.16 85 TYR A O 1
ATOM 668 N N . LEU A 1 86 ? -2.931 9.556 -0.049 1.00 60.94 86 LEU A N 1
ATOM 669 C CA . LEU A 1 86 ? -3.595 9.558 1.260 1.00 60.94 86 LEU A CA 1
ATOM 670 C C . LEU A 1 86 ? -4.227 10.909 1.629 1.00 60.94 86 LEU A C 1
ATOM 672 O O . LEU A 1 86 ? -5.250 10.928 2.301 1.00 60.94 86 LEU A O 1
ATOM 676 N N . ARG A 1 87 ? -3.630 12.036 1.220 1.00 58.53 87 ARG A N 1
ATOM 677 C CA . ARG A 1 87 ? -4.192 13.368 1.492 1.00 58.53 87 ARG A CA 1
ATOM 678 C C . ARG A 1 87 ? -5.416 13.683 0.644 1.00 58.53 87 ARG A C 1
ATOM 680 O O . ARG A 1 87 ? -6.350 14.251 1.185 1.00 58.53 87 ARG A O 1
ATOM 687 N N . SER A 1 88 ? -5.431 13.303 -0.634 1.00 55.16 88 SER A N 1
ATOM 688 C CA . SER A 1 88 ? -6.614 13.524 -1.476 1.00 55.16 88 SER A CA 1
ATOM 689 C C . SER A 1 88 ? -7.831 12.730 -0.999 1.00 55.16 88 SER A C 1
ATOM 691 O O . SER A 1 88 ? -8.945 13.158 -1.243 1.00 55.16 88 SER A O 1
ATOM 693 N N . GLU A 1 89 ? -7.616 11.610 -0.306 1.00 49.75 89 GLU A N 1
ATOM 694 C CA . GLU A 1 89 ? -8.684 10.805 0.310 1.00 49.75 89 GLU A CA 1
ATOM 695 C C . GLU A 1 89 ? -9.180 11.351 1.654 1.00 49.75 89 GLU A C 1
ATOM 697 O O . GLU A 1 89 ? -10.253 10.980 2.100 1.00 49.75 89 GLU A O 1
ATOM 702 N N . ALA A 1 90 ? -8.387 12.177 2.342 1.00 48.69 90 ALA A N 1
ATOM 703 C CA . ALA A 1 90 ? -8.731 12.704 3.666 1.00 48.69 90 ALA A CA 1
ATOM 704 C C . ALA A 1 90 ? -9.477 14.050 3.608 1.00 48.69 90 ALA A C 1
ATOM 706 O O . ALA A 1 90 ? -9.915 14.550 4.643 1.00 48.69 90 ALA A O 1
ATOM 707 N N . GLU A 1 91 ? -9.545 14.661 2.424 1.00 44.16 91 GLU A N 1
ATOM 708 C CA . GLU A 1 91 ? -10.264 15.913 2.155 1.00 44.16 91 GLU A CA 1
ATOM 709 C C . GLU A 1 91 ? -11.668 15.669 1.546 1.00 44.16 91 GLU A C 1
ATOM 711 O O . GLU A 1 91 ? -12.412 16.633 1.367 1.00 44.16 91 GLU A O 1
ATOM 716 N N . GLU A 1 92 ? -12.036 14.406 1.277 1.00 36.75 92 GLU A N 1
ATOM 717 C CA . GLU A 1 92 ? -13.402 13.928 0.964 1.00 36.75 92 GLU A CA 1
ATOM 718 C C . GLU A 1 92 ? -14.081 13.349 2.218 1.00 36.75 92 GLU A C 1
ATOM 720 O O . GLU A 1 92 ? -15.302 13.583 2.376 1.00 36.75 92 GLU A O 1
#

Radius of gyration: 17.12 Å; chains: 1; bounding box: 47×26×51 Å

Secondary structure (DSSP, 8-state):
---------PPEEEEEE---HHHHHHHTT--HHHHHHHHHHHHHHHHHHTGGGTEEEEEEE---TTGGGS-HHHHHHHHHHHHHHHHHHH--

Foldseek 3Di:
DDPPDPPPDDFDAEEDELDCLQVVCVVVVHDSVVSVVVSLVVVVVCVVCCVVVSHPHYHYCPDDPVNVVPPPVVVVVVVVVVVVSVVVVVVD

pLDDT: mean 73.97, std 16.33, range [36.75, 97.69]

Sequence (92 aa):
MNAAGDNGKAKLHVAIIMDGNGRWARSHGLPRVAGHREGAKAVRRVIEAAPDLDIGTLTLYAFSSDNWRRPRPEVEALMRLFLRYLRSEAEE